Protein AF-A0AAW2DBN8-F1 (afdb_monomer)

Radius of gyration: 11.94 Å; Cα contacts (8 Å, |Δi|>4): 19; chains: 1; bounding box: 28×24×23 Å

Organism: NCBI:txid425828

Secondary structure (DSSP, 8-state):
-------PPP-SSHHHHHHHHHHHHHHHHHHTT--------S-HH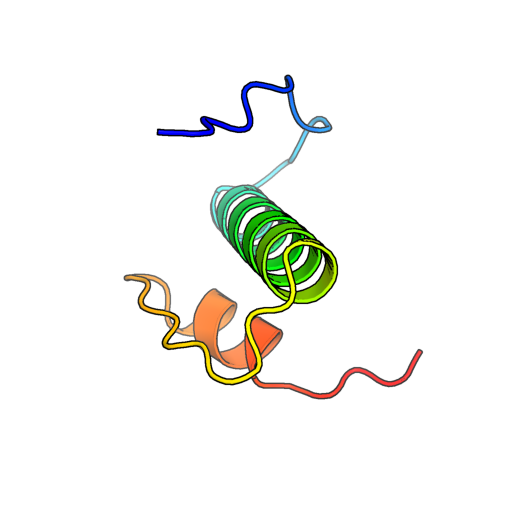HHHHHHS----

InterPro domains:
  IPR002156 Ribonuclease H domain [PF13456] (10-53)
  IPR036397 Ribonuclease H superfamily [G3DSA:3.30.420.10] (3-56)
  IPR044730 Ribonuclease H-like domain, plant type [cd06222] (3-53)

Foldseek 3Di:
DPDPDDPDDDDDDPLVVVLVVQVVVVVVCVVVPNPDDDDDDPDPVSVVVVVDPPPD

Mean predicted aligned error: 6.34 Å

Sequence (56 aa):
MAGMFTIGPKVDTSEEAELLACRRSIEFAVDAGFTRLVIEGDNSNVMQAISSDVAN

Solvent-accessible surface area (backbone atoms only — not comparable to full-atom values): 3838 Å² total; per-residue (Å²): 131,93,74,88,85,66,90,70,80,94,66,95,47,70,62,56,45,52,41,52,53,50,52,53,52,50,52,51,37,47,75,72,65,54,88,78,85,86,88,86,74,90,50,67,67,42,55,50,60,69,70,44,84,77,81,126

pLDDT: mean 84.79, std 15.94, range [42.47, 97.12]

Structure (mmCIF, N/CA/C/O backbone):
data_AF-A0AAW2DBN8-F1
#
_entry.id   AF-A0AAW2DBN8-F1
#
loop_
_atom_site.group_PDB
_atom_site.id
_atom_site.type_symbol
_atom_site.label_atom_id
_atom_site.label_alt_id
_atom_site.label_comp_id
_atom_site.label_asym_id
_atom_site.label_entity_id
_atom_site.label_seq_id
_atom_site.pdbx_PDB_ins_code
_atom_site.Cartn_x
_atom_site.Cartn_y
_atom_site.Cartn_z
_atom_site.occupancy
_atom_site.B_iso_or_equiv
_atom_site.auth_seq_id
_atom_site.auth_comp_id
_atom_site.auth_asym_id
_atom_site.auth_atom_id
_atom_site.pdbx_PDB_model_num
ATOM 1 N N . MET A 1 1 ? -17.342 8.446 -6.574 1.00 42.47 1 MET A N 1
ATOM 2 C CA . MET A 1 1 ? -16.037 7.803 -6.329 1.00 42.47 1 MET A CA 1
ATOM 3 C C . MET A 1 1 ? -15.100 8.864 -5.790 1.00 42.47 1 MET A C 1
ATOM 5 O O . MET A 1 1 ? -14.937 9.877 -6.457 1.00 42.47 1 MET A O 1
ATOM 9 N N . ALA A 1 2 ? -14.563 8.691 -4.583 1.00 48.56 2 ALA A N 1
ATOM 10 C CA . ALA A 1 2 ? -13.484 9.544 -4.097 1.00 48.56 2 ALA A CA 1
ATOM 11 C C . ALA A 1 2 ? -12.198 9.068 -4.787 1.00 48.56 2 ALA A C 1
ATOM 13 O O . ALA A 1 2 ? -11.616 8.065 -4.395 1.00 48.56 2 ALA A O 1
ATOM 14 N N . GLY A 1 3 ? -11.844 9.702 -5.906 1.00 49.84 3 GLY A N 1
ATOM 15 C CA . GLY A 1 3 ? -10.585 9.438 -6.595 1.00 49.84 3 GLY A CA 1
ATOM 16 C C . GLY A 1 3 ? -9.485 10.260 -5.942 1.00 49.84 3 GLY A C 1
ATOM 17 O O . GLY A 1 3 ? -9.540 11.488 -5.975 1.00 49.84 3 GLY A O 1
ATOM 18 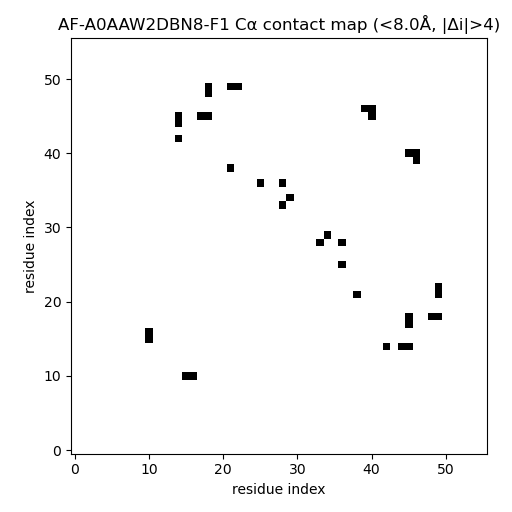N N . MET A 1 4 ? -8.505 9.596 -5.338 1.00 56.03 4 MET A N 1
ATOM 19 C CA . MET A 1 4 ? -7.313 10.246 -4.808 1.00 56.03 4 MET A CA 1
ATOM 20 C C . MET A 1 4 ? -6.399 10.610 -5.984 1.00 56.03 4 MET A C 1
ATOM 22 O O . MET A 1 4 ? -5.565 9.823 -6.410 1.00 56.03 4 MET A O 1
ATOM 26 N N . PHE A 1 5 ? -6.609 11.794 -6.561 1.00 55.38 5 PHE A N 1
ATOM 27 C CA . PHE A 1 5 ? -5.744 12.347 -7.602 1.00 55.38 5 PHE A CA 1
ATOM 28 C C . PHE A 1 5 ? -4.763 13.328 -6.967 1.00 55.38 5 PHE A C 1
ATOM 30 O O . PHE A 1 5 ? -4.993 14.536 -6.939 1.00 55.38 5 PHE A O 1
ATOM 37 N N . THR A 1 6 ? -3.661 12.800 -6.445 1.00 56.00 6 THR A N 1
ATOM 38 C CA . THR A 1 6 ? -2.476 13.598 -6.125 1.00 56.00 6 THR A CA 1
ATOM 39 C C . THR A 1 6 ? -1.340 13.134 -7.027 1.00 56.00 6 THR A C 1
ATOM 41 O O . THR A 1 6 ? -1.206 11.943 -7.310 1.00 56.00 6 THR A O 1
ATOM 44 N N . ILE A 1 7 ? -0.536 14.071 -7.537 1.00 69.75 7 ILE A N 1
ATOM 45 C CA . ILE A 1 7 ? 0.725 13.706 -8.186 1.00 69.75 7 ILE A CA 1
ATOM 46 C C . ILE A 1 7 ? 1.604 13.133 -7.072 1.00 69.75 7 ILE A C 1
ATOM 48 O O . ILE A 1 7 ? 1.972 13.854 -6.143 1.00 69.75 7 ILE A O 1
ATOM 52 N N . GLY A 1 8 ? 1.851 11.824 -7.125 1.00 75.06 8 GLY A N 1
ATOM 53 C CA . GLY A 1 8 ? 2.706 11.129 -6.169 1.00 75.06 8 GLY A CA 1
ATOM 54 C C . GLY A 1 8 ? 4.162 11.612 -6.236 1.00 75.06 8 GLY A C 1
ATOM 55 O O . GLY A 1 8 ? 4.537 12.336 -7.163 1.00 75.06 8 GLY A O 1
ATOM 56 N N . PRO A 1 9 ? 5.001 11.234 -5.258 1.00 85.94 9 PRO A N 1
ATOM 57 C CA . PRO A 1 9 ? 6.433 11.505 -5.326 1.00 85.94 9 PRO A CA 1
ATOM 58 C C . PRO A 1 9 ? 7.042 10.892 -6.595 1.00 85.94 9 PRO A C 1
ATOM 60 O O . PRO A 1 9 ? 6.500 9.948 -7.172 1.00 85.94 9 PRO A O 1
ATOM 63 N N . LYS A 1 10 ? 8.189 11.428 -7.027 1.00 90.25 10 LYS A N 1
ATOM 64 C CA . LYS A 1 10 ? 8.973 10.786 -8.083 1.00 90.25 10 LYS A CA 1
ATOM 65 C C . LYS A 1 10 ? 9.424 9.412 -7.579 1.00 90.25 10 LYS A C 1
ATOM 67 O O . LYS A 1 10 ? 9.972 9.326 -6.487 1.00 90.25 10 LYS A O 1
ATOM 72 N N . VAL A 1 11 ? 9.203 8.395 -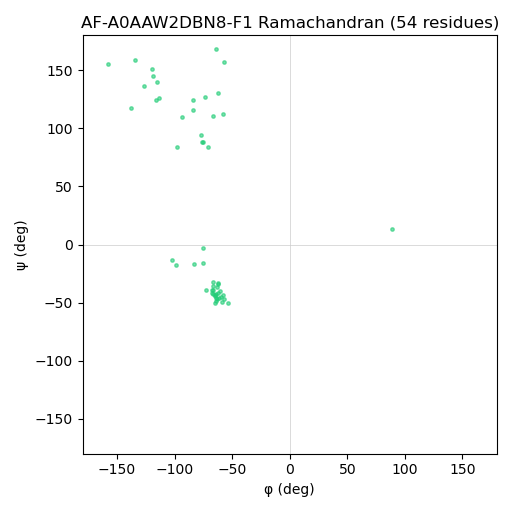8.400 1.00 92.06 11 VAL A N 1
ATOM 73 C CA . VAL A 1 11 ? 9.608 7.004 -8.173 1.00 92.06 11 VAL A CA 1
ATOM 74 C C . VAL A 1 11 ? 10.550 6.570 -9.284 1.00 92.06 11 VAL A C 1
ATOM 76 O O . VAL A 1 11 ? 10.457 7.078 -10.407 1.00 92.06 11 VAL A O 1
ATOM 79 N N . ASP A 1 12 ? 11.449 5.646 -8.971 1.00 93.88 12 ASP A N 1
ATOM 80 C CA . ASP A 1 12 ? 12.458 5.165 -9.916 1.00 93.88 12 ASP A CA 1
ATOM 81 C C . ASP A 1 12 ? 12.051 3.836 -10.579 1.00 93.88 12 ASP A C 1
ATOM 83 O O . ASP A 1 12 ? 12.573 3.494 -11.643 1.00 93.88 12 ASP A O 1
ATOM 87 N N . THR A 1 13 ? 11.087 3.102 -10.005 1.00 95.06 13 THR A N 1
ATOM 88 C CA . THR A 1 13 ? 10.583 1.829 -10.553 1.00 95.06 13 THR A CA 1
ATOM 89 C C . THR A 1 13 ? 9.054 1.740 -10.537 1.00 95.06 13 THR A C 1
ATOM 91 O O . THR A 1 13 ? 8.375 2.433 -9.777 1.00 95.06 13 THR A O 1
ATOM 94 N N . SER A 1 14 ? 8.491 0.865 -11.379 1.00 92.81 14 SER A N 1
ATOM 95 C CA . SER A 1 14 ? 7.051 0.571 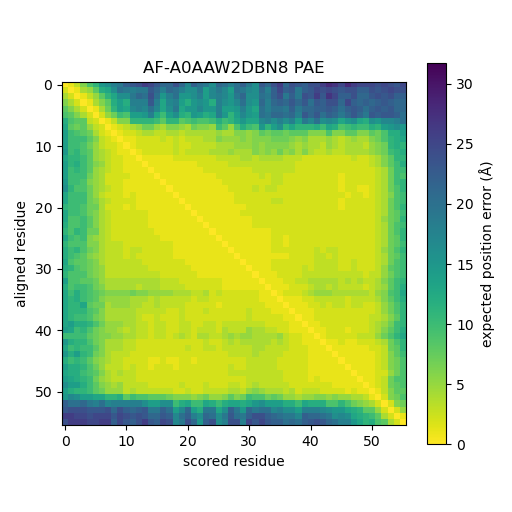-11.356 1.00 92.81 14 SER A CA 1
ATOM 96 C C . SER A 1 14 ? 6.629 -0.135 -10.068 1.00 92.81 14 SER A C 1
ATOM 98 O O . SER A 1 14 ? 5.565 0.168 -9.541 1.00 92.81 14 SER A O 1
ATOM 100 N N . GLU A 1 15 ? 7.478 -1.008 -9.514 1.00 94.44 15 GLU A N 1
ATOM 101 C CA . GLU A 1 15 ? 7.202 -1.691 -8.243 1.00 94.44 15 GLU A CA 1
ATOM 102 C C . GLU A 1 15 ? 7.066 -0.687 -7.090 1.00 94.44 15 GLU A C 1
ATOM 104 O O . GLU A 1 15 ? 6.166 -0.800 -6.260 1.00 94.44 15 GLU A O 1
ATOM 109 N N . GLU A 1 16 ? 7.929 0.333 -7.057 1.00 92.88 16 GLU A N 1
ATOM 110 C CA . GLU A 1 16 ? 7.848 1.421 -6.081 1.00 92.88 16 GLU A CA 1
ATOM 111 C C . GLU A 1 16 ? 6.558 2.234 -6.259 1.00 92.88 16 GLU A C 1
ATOM 113 O O . GLU A 1 16 ? 5.881 2.551 -5.276 1.00 92.88 16 GLU A O 1
ATOM 118 N N . ALA A 1 17 ? 6.183 2.524 -7.510 1.00 9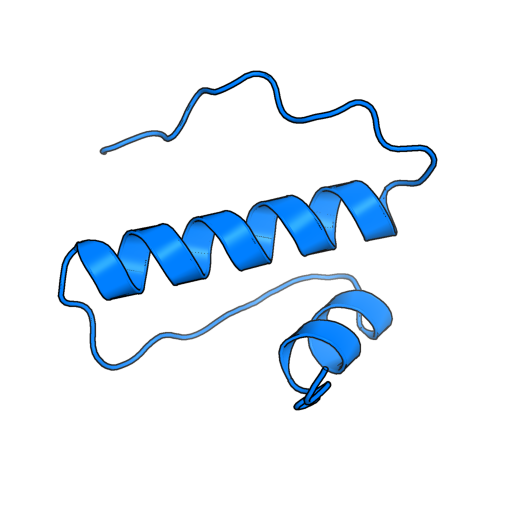2.00 17 ALA A N 1
ATOM 119 C CA . ALA A 1 17 ? 4.940 3.216 -7.839 1.00 92.00 17 ALA A CA 1
ATOM 120 C C . ALA A 1 17 ? 3.708 2.450 -7.328 1.00 92.00 17 ALA A C 1
ATOM 122 O O . ALA A 1 17 ? 2.849 3.026 -6.656 1.00 92.00 17 ALA A O 1
ATOM 123 N N . GLU A 1 18 ? 3.636 1.151 -7.617 1.00 93.81 18 GLU A N 1
ATOM 124 C CA . GLU A 1 18 ? 2.543 0.268 -7.205 1.00 93.81 18 GLU A CA 1
ATOM 125 C C . GLU A 1 18 ? 2.478 0.115 -5.684 1.00 93.81 18 GLU A C 1
ATOM 127 O O . GLU A 1 18 ? 1.398 0.222 -5.096 1.00 93.81 18 GLU A O 1
ATOM 132 N N . LEU A 1 19 ? 3.627 -0.072 -5.027 1.00 93.19 19 LEU A N 1
ATOM 133 C CA . LEU A 1 19 ? 3.704 -0.188 -3.573 1.00 93.19 19 LEU A CA 1
ATOM 134 C C . LEU A 1 19 ? 3.201 1.083 -2.883 1.00 93.19 19 LEU A C 1
ATOM 136 O O . LEU A 1 19 ? 2.412 1.004 -1.937 1.00 93.19 19 LEU A O 1
ATOM 140 N N . LEU A 1 20 ? 3.625 2.257 -3.357 1.00 91.94 20 LEU A N 1
ATOM 141 C CA . LEU A 1 20 ? 3.163 3.538 -2.824 1.00 91.94 20 LEU A CA 1
ATOM 142 C C . LEU A 1 20 ? 1.670 3.753 -3.07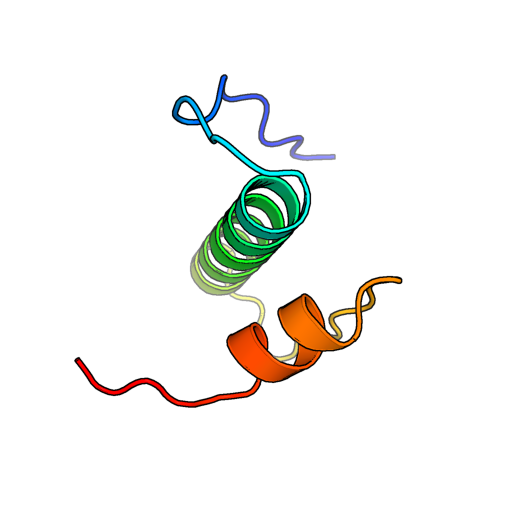8 1.00 91.94 20 LEU A C 1
ATOM 144 O O . LEU A 1 20 ? 0.958 4.163 -2.160 1.00 91.94 20 LEU A O 1
ATOM 148 N N . ALA A 1 21 ? 1.181 3.445 -4.281 1.00 90.56 21 ALA A N 1
ATOM 149 C CA . ALA A 1 21 ? -0.238 3.548 -4.608 1.00 90.56 21 ALA A CA 1
ATOM 150 C C . ALA A 1 21 ? -1.096 2.655 -3.697 1.00 90.56 21 ALA A C 1
ATOM 152 O O . ALA A 1 21 ? -2.101 3.115 -3.144 1.00 90.56 21 ALA A O 1
ATOM 153 N N . CYS A 1 22 ? -0.674 1.408 -3.471 1.00 92.81 22 CYS A N 1
ATOM 154 C CA . CYS A 1 22 ? -1.367 0.488 -2.574 1.00 92.81 22 CYS A CA 1
ATOM 155 C C . CYS A 1 22 ? -1.353 0.991 -1.127 1.00 92.81 22 CYS A C 1
ATOM 157 O O . CYS A 1 22 ? -2.411 1.073 -0.510 1.00 92.81 22 CYS A O 1
ATOM 159 N N . ARG A 1 23 ? -0.192 1.398 -0.594 1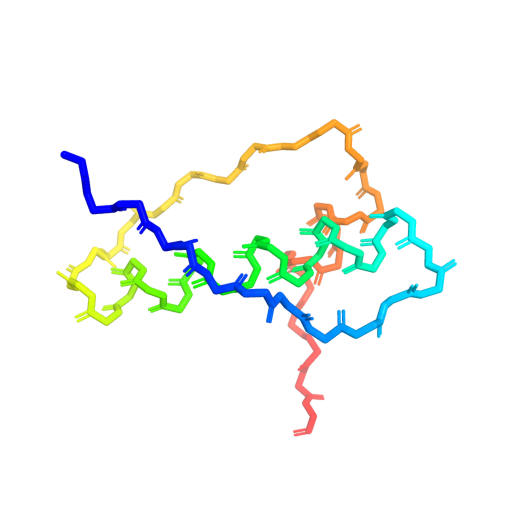.00 92.19 23 ARG A N 1
ATOM 160 C CA . ARG A 1 23 ? -0.077 1.919 0.783 1.00 92.19 23 ARG A CA 1
ATOM 161 C C . ARG A 1 23 ? -0.979 3.125 1.022 1.00 92.19 23 ARG A C 1
ATOM 163 O O . ARG A 1 23 ? -1.734 3.132 1.988 1.00 92.19 23 ARG A O 1
ATOM 170 N N . ARG A 1 24 ? -0.974 4.100 0.109 1.00 91.25 24 ARG A N 1
ATOM 171 C CA . ARG A 1 24 ? -1.852 5.276 0.204 1.00 91.25 24 ARG A CA 1
ATOM 172 C C . ARG A 1 24 ? -3.333 4.915 0.130 1.00 91.25 24 ARG A C 1
ATOM 174 O O . ARG A 1 24 ? -4.139 5.512 0.836 1.00 91.25 24 ARG A O 1
ATOM 181 N N . SER A 1 25 ? -3.686 3.922 -0.681 1.00 91.12 25 SER A N 1
ATOM 182 C CA . SER A 1 25 ? -5.064 3.426 -0.768 1.00 91.12 25 SER A CA 1
ATOM 183 C C . SER A 1 25 ? -5.510 2.740 0.527 1.00 91.12 25 SER A C 1
ATOM 185 O O . SER A 1 25 ? -6.645 2.932 0.957 1.00 91.12 25 SER A O 1
ATOM 187 N N . ILE A 1 26 ? -4.620 1.977 1.171 1.00 92.31 26 ILE A N 1
ATOM 188 C CA . ILE A 1 26 ? -4.873 1.344 2.473 1.00 92.31 26 ILE A CA 1
ATOM 189 C C . ILE A 1 26 ? -5.046 2.409 3.555 1.00 92.31 26 ILE A C 1
ATOM 191 O O . ILE A 1 26 ? -6.045 2.371 4.265 1.00 92.31 26 ILE A O 1
ATOM 195 N N . GLU A 1 27 ? -4.119 3.368 3.653 1.00 92.38 27 GLU A N 1
ATOM 196 C CA . GLU A 1 27 ? -4.198 4.492 4.599 1.00 92.38 27 GLU A CA 1
ATOM 197 C C . GLU A 1 27 ? -5.528 5.236 4.450 1.00 92.38 27 GLU A C 1
ATOM 199 O O . GLU A 1 27 ? -6.266 5.382 5.420 1.00 92.38 27 GLU A O 1
ATOM 204 N N . PHE A 1 28 ? -5.895 5.604 3.218 1.00 91.69 28 PHE A N 1
ATOM 205 C CA . PHE A 1 28 ? -7.174 6.251 2.940 1.00 91.69 28 PHE A CA 1
ATOM 206 C C . PHE A 1 28 ? -8.371 5.398 3.378 1.00 91.69 28 PHE A C 1
ATOM 208 O O . PHE A 1 28 ? -9.331 5.919 3.942 1.00 91.69 28 PHE A O 1
ATOM 215 N N . ALA A 1 29 ? -8.347 4.091 3.112 1.00 94.00 29 ALA A N 1
ATOM 216 C CA . ALA A 1 29 ? -9.450 3.216 3.481 1.00 94.00 29 ALA A CA 1
ATOM 217 C C . ALA A 1 29 ? -9.570 3.064 5.009 1.00 94.00 29 ALA A C 1
ATOM 219 O O . ALA A 1 29 ? -10.678 3.085 5.546 1.00 94.00 29 ALA A O 1
ATOM 220 N N . VAL A 1 30 ? -8.445 2.972 5.718 1.00 93.25 30 VAL A N 1
ATOM 221 C CA . VAL A 1 30 ? -8.420 2.959 7.186 1.00 93.25 30 VAL A CA 1
ATOM 222 C C . VAL A 1 30 ? -8.963 4.278 7.742 1.00 93.25 30 VAL A C 1
ATOM 224 O O . VAL A 1 30 ? -9.858 4.250 8.587 1.00 93.25 30 VAL A O 1
ATOM 227 N N . ASP A 1 31 ? -8.517 5.418 7.212 1.00 94.88 31 ASP A N 1
ATOM 228 C CA . ASP A 1 31 ? -8.991 6.752 7.609 1.00 94.88 31 ASP A CA 1
ATOM 229 C C . ASP A 1 31 ? -10.487 6.953 7.318 1.00 94.88 31 ASP A C 1
ATOM 231 O O . ASP A 1 31 ? -11.199 7.618 8.072 1.00 94.88 31 ASP A O 1
ATOM 235 N N . ALA A 1 32 ? -10.999 6.338 6.248 1.00 95.19 32 ALA A N 1
ATOM 236 C CA . ALA A 1 32 ? -12.421 6.319 5.913 1.00 95.19 32 ALA A CA 1
ATOM 237 C C . ALA A 1 32 ? -13.251 5.353 6.789 1.00 95.19 32 ALA A C 1
ATOM 239 O O . ALA A 1 32 ? -14.475 5.296 6.645 1.00 95.19 32 ALA A O 1
ATOM 240 N N . GLY A 1 33 ? -12.617 4.605 7.698 1.00 97.12 33 GLY A N 1
ATOM 241 C CA . GLY A 1 33 ? -13.275 3.713 8.653 1.00 97.12 33 GLY A CA 1
ATOM 242 C C . GLY A 1 33 ? -13.514 2.286 8.150 1.00 97.12 33 GLY A C 1
ATOM 243 O O . GLY A 1 33 ? -14.268 1.538 8.777 1.00 97.12 33 GLY A O 1
ATOM 244 N N . PHE A 1 34 ? -12.896 1.876 7.039 1.00 95.94 34 PHE A N 1
ATOM 245 C CA . PHE A 1 34 ? -12.959 0.486 6.590 1.00 95.94 34 PHE A CA 1
ATOM 246 C C . PHE A 1 34 ? -12.078 -0.404 7.478 1.00 95.94 34 PHE A C 1
ATOM 248 O O . PHE A 1 34 ? -10.891 -0.155 7.658 1.00 95.94 34 PHE A O 1
ATOM 255 N N . THR A 1 35 ? -12.656 -1.482 8.010 1.00 93.25 35 THR A N 1
ATOM 256 C CA . THR A 1 35 ? -11.974 -2.399 8.946 1.00 93.25 35 THR A CA 1
ATOM 257 C C . THR A 1 35 ? -11.506 -3.702 8.305 1.00 93.25 35 THR A C 1
ATOM 259 O O . THR A 1 35 ? -10.736 -4.450 8.904 1.00 93.25 35 THR A O 1
ATOM 262 N N . ARG A 1 36 ? -11.972 -4.001 7.088 1.00 94.81 36 ARG A N 1
ATOM 263 C CA . ARG A 1 36 ? -11.597 -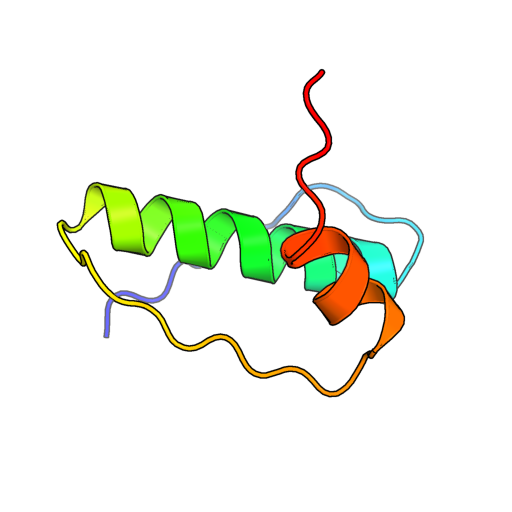5.199 6.339 1.00 94.81 36 ARG A CA 1
ATOM 264 C C . ARG A 1 36 ? -11.362 -4.834 4.884 1.00 94.81 36 ARG A C 1
ATOM 266 O O . ARG A 1 36 ? -12.285 -4.399 4.201 1.00 94.81 36 ARG A O 1
ATOM 273 N N . LEU A 1 37 ? -10.132 -5.041 4.429 1.00 91.81 37 LEU A N 1
ATOM 274 C CA . LEU A 1 37 ? -9.682 -4.720 3.079 1.00 91.81 37 LEU A CA 1
ATOM 275 C C . LEU A 1 37 ? -9.234 -6.000 2.372 1.00 91.81 37 LEU A C 1
ATOM 277 O O . LEU A 1 37 ? -8.685 -6.904 3.000 1.00 91.81 37 LEU A O 1
ATOM 281 N N . VAL A 1 38 ? -9.488 -6.069 1.069 1.00 93.19 38 VAL A N 1
ATOM 282 C CA . VAL A 1 38 ? -8.910 -7.070 0.169 1.00 93.19 38 VAL A CA 1
ATOM 283 C C . VAL A 1 38 ? -8.063 -6.297 -0.826 1.00 93.19 38 VAL A C 1
ATOM 285 O O . VAL A 1 38 ? -8.557 -5.356 -1.444 1.00 93.19 38 VAL A O 1
ATOM 288 N N . ILE A 1 39 ? -6.790 -6.662 -0.927 1.00 90.69 39 ILE A N 1
ATOM 289 C CA . ILE A 1 39 ? -5.815 -6.003 -1.793 1.00 90.69 39 ILE A CA 1
ATOM 290 C C . ILE A 1 39 ? -5.424 -7.014 -2.863 1.00 90.69 39 ILE A C 1
ATOM 292 O O . ILE A 1 39 ? -5.041 -8.136 -2.537 1.00 90.69 39 ILE A O 1
ATOM 296 N N . GLU A 1 40 ? -5.551 -6.619 -4.123 1.00 92.44 40 GLU A N 1
ATOM 297 C CA . GLU A 1 40 ? -5.201 -7.424 -5.288 1.00 92.44 40 GLU A CA 1
ATOM 298 C C . GLU A 1 40 ? -4.251 -6.616 -6.171 1.00 92.44 40 GLU A C 1
ATOM 300 O O . GLU A 1 40 ? -4.464 -5.423 -6.392 1.00 92.44 40 GLU A O 1
ATOM 305 N N . GLY A 1 41 ? -3.202 -7.268 -6.660 1.00 91.00 41 GLY A N 1
ATOM 306 C CA . GLY A 1 41 ? -2.235 -6.692 -7.582 1.00 91.00 41 GLY A CA 1
ATOM 307 C C . GLY A 1 41 ? -1.508 -7.791 -8.346 1.00 91.00 41 GLY A C 1
ATOM 308 O O . GLY A 1 41 ? -1.427 -8.933 -7.891 1.00 91.00 41 GLY A O 1
ATOM 309 N N . ASP A 1 42 ? -1.006 -7.447 -9.525 1.00 92.62 42 ASP A N 1
ATOM 310 C CA . ASP A 1 42 ? -0.327 -8.348 -10.458 1.00 92.62 42 ASP A CA 1
ATOM 311 C C . ASP A 1 42 ? 1.158 -8.557 -10.126 1.00 92.62 42 ASP A C 1
ATOM 313 O O . ASP A 1 42 ? 1.753 -9.546 -10.561 1.00 92.62 42 ASP A O 1
ATOM 317 N N . ASN A 1 43 ? 1.751 -7.689 -9.301 1.00 94.06 43 ASN A N 1
ATOM 318 C CA . ASN A 1 43 ? 3.127 -7.837 -8.842 1.00 94.06 43 ASN A CA 1
ATOM 319 C C . ASN A 1 43 ? 3.228 -8.567 -7.488 1.00 94.06 43 ASN A C 1
ATOM 321 O O . ASN A 1 43 ? 2.923 -8.025 -6.421 1.00 94.06 43 ASN A O 1
ATOM 325 N N . SER A 1 44 ? 3.747 -9.799 -7.514 1.00 94.56 44 SER A N 1
ATOM 326 C CA . SER A 1 44 ? 3.936 -10.623 -6.314 1.00 94.56 44 SER A CA 1
ATOM 327 C C . SER A 1 44 ? 4.908 -10.025 -5.293 1.00 94.56 44 SER A C 1
ATOM 329 O O . SER A 1 44 ? 4.703 -10.211 -4.094 1.00 94.56 44 SER A O 1
ATOM 331 N N . ASN A 1 45 ? 5.950 -9.311 -5.737 1.00 94.00 45 ASN A N 1
ATOM 332 C CA . ASN A 1 45 ? 6.915 -8.666 -4.841 1.00 94.00 45 ASN A CA 1
ATOM 333 C C . ASN A 1 45 ? 6.231 -7.544 -4.059 1.00 94.00 45 ASN A C 1
ATOM 335 O O . ASN A 1 45 ? 6.397 -7.441 -2.845 1.00 94.00 45 ASN A O 1
ATOM 339 N N . VAL A 1 46 ? 5.401 -6.751 -4.742 1.00 94.56 46 VAL A N 1
ATOM 340 C CA . VAL A 1 46 ? 4.610 -5.683 -4.121 1.00 94.56 46 VAL A CA 1
ATOM 341 C C . VAL A 1 46 ? 3.609 -6.273 -3.128 1.00 94.56 46 VAL A C 1
ATOM 343 O O . VAL A 1 46 ? 3.545 -5.816 -1.988 1.00 94.56 46 VAL A O 1
ATOM 346 N N . MET A 1 47 ? 2.884 -7.334 -3.501 1.00 94.56 47 MET A N 1
ATOM 347 C CA . MET A 1 47 ? 1.939 -8.001 -2.591 1.00 94.56 47 MET A CA 1
ATOM 348 C C . MET A 1 47 ? 2.639 -8.563 -1.347 1.00 94.56 47 MET A C 1
ATOM 350 O O . MET A 1 47 ? 2.135 -8.423 -0.231 1.00 94.56 47 MET A O 1
ATOM 354 N N . GLN A 1 48 ? 3.833 -9.138 -1.508 1.00 94.12 48 GLN A N 1
ATOM 355 C CA . GLN A 1 48 ? 4.628 -9.626 -0.384 1.00 94.12 48 GLN A CA 1
ATOM 356 C C . GLN A 1 48 ? 5.130 -8.475 0.503 1.00 94.12 48 GLN A C 1
ATOM 358 O O . GLN A 1 48 ? 5.061 -8.576 1.727 1.00 94.12 48 GLN A O 1
ATOM 363 N N . ALA A 1 49 ? 5.577 -7.365 -0.089 1.00 93.31 49 ALA A N 1
ATOM 364 C CA . ALA A 1 49 ? 6.035 -6.181 0.635 1.00 93.31 49 ALA A CA 1
ATOM 365 C C . ALA A 1 49 ? 4.909 -5.473 1.410 1.00 93.31 49 ALA A C 1
ATOM 367 O O . ALA A 1 49 ? 5.162 -4.914 2.474 1.00 93.31 49 ALA A O 1
ATOM 368 N N . ILE A 1 50 ? 3.671 -5.504 0.904 1.00 92.12 50 ILE A N 1
ATOM 369 C CA . ILE A 1 50 ? 2.481 -4.993 1.610 1.00 92.12 50 ILE A CA 1
ATOM 370 C C . ILE A 1 50 ? 2.085 -5.924 2.757 1.00 92.12 50 ILE A C 1
ATOM 372 O O . ILE A 1 50 ? 1.697 -5.451 3.819 1.00 92.12 50 ILE A O 1
ATOM 376 N N . SER A 1 51 ? 2.178 -7.240 2.549 1.00 89.75 51 SER A N 1
ATOM 377 C CA . SER A 1 51 ? 1.833 -8.234 3.571 1.00 89.75 51 SER A CA 1
ATOM 378 C C . SER A 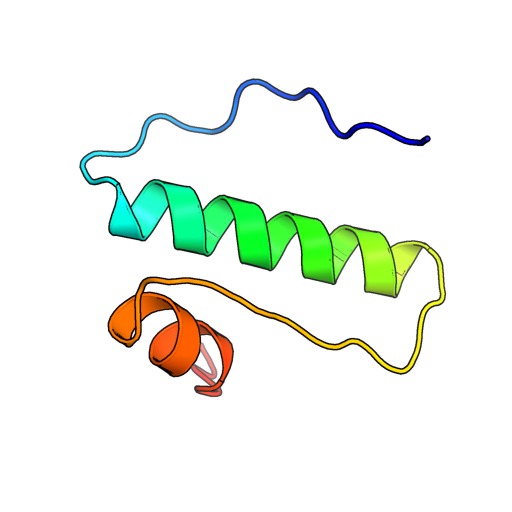1 51 ? 2.886 -8.365 4.674 1.00 89.75 51 SER A C 1
ATOM 380 O O . SER A 1 51 ? 2.609 -8.986 5.700 1.00 89.75 51 SER A O 1
ATOM 382 N N . SER A 1 52 ? 4.098 -7.859 4.451 1.00 85.31 52 SER A N 1
ATOM 383 C CA . SER A 1 52 ? 5.187 -7.934 5.418 1.00 85.31 52 SER A CA 1
ATOM 384 C C . SER A 1 52 ? 5.074 -6.800 6.433 1.00 85.31 52 SER A C 1
ATOM 386 O O . SER A 1 52 ? 5.100 -5.626 6.068 1.00 85.31 52 SER A O 1
ATOM 388 N N . ASP A 1 53 ? 5.029 -7.153 7.716 1.00 65.94 53 ASP A N 1
ATOM 389 C CA . ASP A 1 53 ? 5.215 -6.215 8.823 1.00 65.94 53 ASP A CA 1
ATOM 390 C C . ASP A 1 53 ? 6.695 -5.791 8.857 1.00 65.94 53 ASP A C 1
ATOM 392 O O . ASP A 1 53 ? 7.523 -6.369 9.563 1.00 65.94 53 ASP A O 1
ATOM 396 N N . VAL A 1 54 ? 7.077 -4.799 8.048 1.00 59.03 54 VAL A N 1
ATOM 397 C CA . VAL A 1 54 ? 8.301 -4.042 8.335 1.00 59.03 54 VAL A CA 1
ATOM 398 C C . VAL A 1 54 ? 7.954 -3.089 9.472 1.00 59.03 54 VAL A C 1
ATOM 400 O O . VAL A 1 54 ? 7.512 -1.960 9.271 1.00 59.03 54 VAL A O 1
ATOM 403 N N . ALA A 1 55 ? 8.119 -3.593 10.694 1.00 46.00 55 ALA A N 1
ATOM 404 C CA . ALA A 1 55 ? 8.343 -2.743 11.846 1.00 46.00 55 ALA A CA 1
ATOM 405 C C . ALA A 1 55 ? 9.601 -1.918 11.544 1.00 46.00 55 ALA A C 1
ATOM 407 O O . ALA A 1 55 ? 10.691 -2.474 11.399 1.00 46.00 55 ALA A O 1
ATOM 408 N N . ASN A 1 56 ? 9.425 -0.611 11.371 1.00 45.22 56 ASN A N 1
ATOM 409 C CA . ASN A 1 56 ? 10.530 0.335 11.440 1.00 45.22 56 ASN A CA 1
ATOM 410 C C . ASN A 1 56 ? 10.830 0.655 12.903 1.00 45.22 56 ASN A C 1
ATOM 412 O O . ASN A 1 56 ? 9.870 1.037 13.610 1.00 45.22 56 ASN A O 1
#